Protein AF-A0A6P0XAT8-F1 (afdb_monomer_lite)

Radius of gyration: 13.43 Å; chains: 1; bounding box: 29×28×37 Å

Foldseek 3Di:
DDVVLVVLVVVLVVLVVDPVNQVLLVVLCVVLVNVVPDDPVNLSVQLSVVVVVCVVVVDDDPDPNVVSSVSSSVSSVVVSVVVVVVD

Secondary structure (DSSP, 8-state):
--HHHHHHHHHHHHHHH-HHHHHHHHHHHHHTT-TTT--HHHHHHHHHHHHHHHHHTT---S-HHHHHHHHHHHHHHHHHHHHHH--

pLDDT: mean 92.23, std 8.08, range [50.97, 97.88]

Sequence (87 aa):
MNDFDRELNSKIHRMLESRYFLEFIDKKLKQFKLYSYYDVMDLVVKAREITLEKIRSGKIVENFDAWFKTICFNVIRNFAKKTKSQN

Structure (mmCIF, N/CA/C/O backbone):
data_AF-A0A6P0XAT8-F1
#
_entry.id   AF-A0A6P0XAT8-F1
#
loop_
_atom_site.group_PDB
_atom_site.id
_atom_site.type_symbol
_atom_site.label_atom_id
_atom_site.label_alt_id
_atom_site.label_comp_id
_atom_site.label_asym_id
_atom_site.label_entity_id
_atom_site.label_seq_id
_atom_site.pdbx_PDB_ins_code
_atom_site.Cartn_x
_atom_site.Cartn_y
_atom_site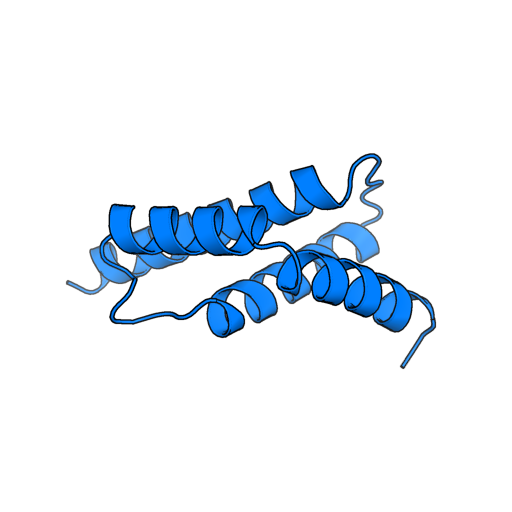.Cartn_z
_atom_site.occupancy
_atom_site.B_iso_or_equiv
_atom_site.auth_seq_id
_atom_site.auth_comp_id
_atom_site.auth_asym_id
_atom_site.auth_atom_id
_atom_site.pdbx_PDB_model_num
ATOM 1 N N . MET A 1 1 ? -7.579 -6.574 -21.201 1.00 60.50 1 MET A N 1
ATOM 2 C CA . MET A 1 1 ? -6.638 -6.058 -20.183 1.00 60.50 1 MET A CA 1
ATOM 3 C C . MET A 1 1 ? -5.300 -5.878 -20.875 1.00 60.50 1 MET A C 1
ATOM 5 O O . MET A 1 1 ? -4.884 -6.821 -21.534 1.00 60.50 1 MET A O 1
ATOM 9 N N . ASN A 1 2 ? -4.708 -4.680 -20.858 1.00 82.38 2 ASN A N 1
ATOM 10 C CA . ASN A 1 2 ? -3.439 -4.458 -21.563 1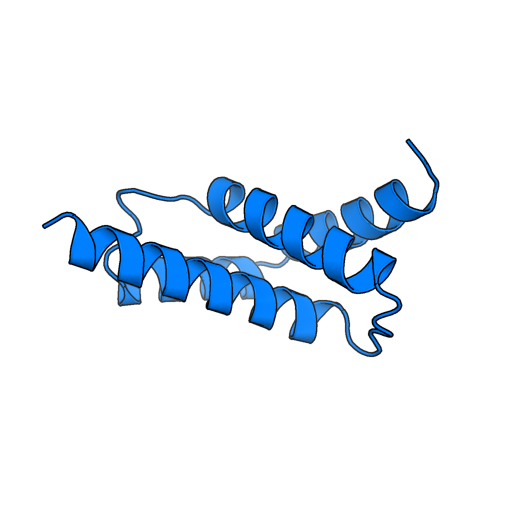.00 82.38 2 ASN A CA 1
ATOM 11 C C . ASN A 1 2 ? -2.281 -5.150 -20.811 1.00 82.38 2 ASN A C 1
ATOM 13 O O . ASN A 1 2 ? -2.410 -5.465 -19.624 1.00 82.38 2 ASN A O 1
ATOM 17 N N . ASP A 1 3 ? -1.168 -5.424 -21.498 1.00 83.50 3 ASP A N 1
ATOM 18 C CA . ASP A 1 3 ? -0.028 -6.148 -20.907 1.00 83.50 3 ASP A CA 1
ATOM 19 C C . ASP A 1 3 ? 0.537 -5.444 -19.665 1.00 83.50 3 ASP A C 1
ATOM 21 O O . ASP A 1 3 ? 0.982 -6.099 -18.723 1.00 83.50 3 ASP A O 1
ATOM 25 N N . PHE A 1 4 ? 0.429 -4.117 -19.624 1.00 83.00 4 PHE A N 1
ATOM 26 C CA . PHE A 1 4 ? 0.859 -3.294 -18.502 1.00 83.00 4 PHE A CA 1
ATOM 27 C C . PHE A 1 4 ? 0.033 -3.531 -17.227 1.00 83.00 4 PHE A C 1
ATOM 29 O O . PHE A 1 4 ? 0.589 -3.763 -16.153 1.00 83.00 4 PHE A O 1
ATOM 36 N N . ASP A 1 5 ? -1.299 -3.530 -17.333 1.00 87.62 5 ASP A N 1
ATOM 37 C CA . ASP A 1 5 ? -2.189 -3.836 -16.213 1.00 87.62 5 ASP A CA 1
ATOM 38 C C . ASP A 1 5 ? -1.919 -5.257 -15.694 1.00 87.62 5 ASP A C 1
ATOM 40 O O . ASP A 1 5 ? -2.014 -5.505 -14.489 1.00 87.62 5 ASP A O 1
ATOM 44 N N . ARG A 1 6 ? -1.578 -6.195 -16.594 1.00 90.06 6 ARG A N 1
ATOM 45 C CA . ARG A 1 6 ? -1.241 -7.580 -16.231 1.00 90.06 6 ARG A CA 1
ATOM 46 C C . ARG A 1 6 ? 0.071 -7.637 -15.452 1.00 90.06 6 ARG A C 1
ATOM 48 O O . ARG A 1 6 ? 0.118 -8.288 -14.411 1.00 90.06 6 ARG A O 1
ATOM 55 N N . GLU A 1 7 ? 1.106 -6.941 -15.916 1.00 92.00 7 GLU A N 1
ATOM 56 C CA . GLU A 1 7 ? 2.399 -6.874 -15.229 1.00 92.00 7 GLU A CA 1
ATOM 57 C C . GLU A 1 7 ? 2.263 -6.249 -13.835 1.00 92.00 7 GLU A C 1
ATOM 59 O O . GLU A 1 7 ? 2.752 -6.809 -12.850 1.00 92.00 7 GLU A O 1
ATOM 64 N N . LEU A 1 8 ? 1.544 -5.127 -13.723 1.00 91.88 8 LEU A N 1
ATOM 65 C CA . LEU A 1 8 ? 1.291 -4.494 -12.431 1.00 91.88 8 LEU A CA 1
ATOM 66 C C . LEU A 1 8 ? 0.563 -5.447 -11.479 1.00 91.88 8 LEU A C 1
ATOM 68 O O . LEU A 1 8 ? 0.973 -5.601 -10.327 1.00 91.88 8 LEU A O 1
ATOM 72 N N . ASN A 1 9 ? -0.494 -6.106 -11.955 1.00 93.12 9 ASN A N 1
ATOM 73 C CA . ASN A 1 9 ? -1.243 -7.057 -11.142 1.00 93.12 9 ASN A CA 1
ATOM 74 C C . ASN A 1 9 ? -0.371 -8.236 -10.698 1.00 93.12 9 ASN A C 1
ATOM 76 O O . ASN A 1 9 ? -0.473 -8.648 -9.547 1.00 93.12 9 ASN A O 1
ATOM 80 N N . SER A 1 10 ? 0.525 -8.731 -11.555 1.00 94.88 10 SER A N 1
ATOM 81 C CA . SER A 1 10 ? 1.478 -9.783 -11.190 1.00 94.88 10 SER A CA 1
ATOM 82 C C . SER A 1 10 ? 2.432 -9.338 -10.077 1.00 94.88 10 SER A C 1
ATOM 84 O O . SER A 1 10 ? 2.660 -10.096 -9.134 1.00 94.88 10 SER A O 1
ATOM 86 N N . LYS A 1 11 ? 2.955 -8.104 -10.133 1.00 95.31 11 LYS A N 1
ATOM 87 C CA . LYS A 1 11 ? 3.832 -7.561 -9.079 1.00 95.31 11 LYS A CA 1
ATOM 88 C C . LYS A 1 11 ? 3.090 -7.376 -7.755 1.00 95.31 11 LYS A C 1
ATOM 90 O O . LYS A 1 11 ? 3.625 -7.710 -6.700 1.00 95.31 11 LYS A O 1
ATOM 95 N N . ILE A 1 12 ? 1.853 -6.880 -7.802 1.00 95.56 12 ILE A N 1
ATOM 96 C CA . ILE A 1 12 ? 1.000 -6.737 -6.613 1.00 95.56 12 ILE A CA 1
ATOM 97 C C . ILE A 1 12 ? 0.649 -8.109 -6.028 1.00 95.56 12 ILE A C 1
ATOM 99 O O . ILE A 1 12 ? 0.691 -8.274 -4.813 1.00 95.56 12 ILE A O 1
ATOM 103 N N . HIS A 1 13 ? 0.351 -9.100 -6.867 1.00 95.81 13 HIS A N 1
ATOM 104 C CA . HIS A 1 13 ? 0.067 -10.458 -6.411 1.00 95.81 13 HIS A CA 1
ATOM 105 C C . HIS A 1 13 ? 1.262 -11.058 -5.658 1.00 95.81 13 HIS A C 1
ATOM 107 O O . HIS A 1 13 ? 1.103 -11.498 -4.525 1.00 95.81 13 HIS A O 1
ATOM 113 N N . ARG A 1 14 ? 2.479 -10.929 -6.204 1.00 96.44 14 ARG A N 1
ATOM 114 C CA . ARG A 1 14 ? 3.717 -11.331 -5.515 1.00 96.44 14 ARG A CA 1
ATOM 115 C C . ARG A 1 14 ? 3.896 -10.632 -4.161 1.00 96.44 14 ARG A C 1
ATOM 117 O O . ARG A 1 14 ? 4.359 -11.234 -3.197 1.00 96.44 14 ARG A O 1
ATOM 124 N N . MET A 1 15 ? 3.539 -9.350 -4.070 1.00 95.69 15 MET A N 1
ATOM 125 C CA . MET A 1 15 ? 3.569 -8.615 -2.800 1.00 95.69 15 MET A CA 1
ATOM 126 C C . MET A 1 15 ? 2.567 -9.184 -1.789 1.00 95.69 15 MET A C 1
ATOM 128 O O . MET A 1 15 ? 2.891 -9.276 -0.609 1.00 95.69 15 MET A O 1
ATOM 132 N N . LEU A 1 16 ? 1.378 -9.593 -2.236 1.00 95.69 16 LEU A N 1
ATOM 133 C CA . LEU A 1 16 ? 0.356 -10.209 -1.385 1.00 95.69 16 LEU A CA 1
ATOM 134 C C . LEU A 1 16 ? 0.753 -11.601 -0.875 1.00 95.69 16 LEU A C 1
ATOM 136 O O . LEU A 1 16 ? 0.307 -11.991 0.197 1.00 95.69 16 LEU A O 1
ATOM 140 N N . GLU A 1 17 ? 1.626 -12.320 -1.579 1.00 96.44 17 GLU A N 1
ATOM 141 C CA . GLU A 1 17 ? 2.215 -13.578 -1.095 1.00 96.44 17 GLU A CA 1
ATOM 142 C C . GLU A 1 17 ? 3.329 -13.351 -0.054 1.00 96.44 17 GLU A C 1
ATOM 144 O O . GLU A 1 17 ? 3.708 -14.258 0.691 1.00 96.44 17 GLU A O 1
ATOM 149 N N . SER A 1 18 ? 3.864 -12.129 0.040 1.00 96.25 18 SER A N 1
ATOM 150 C CA . SER A 1 18 ? 4.938 -11.798 0.973 1.00 96.25 18 SER A CA 1
ATOM 151 C C . SER A 1 18 ? 4.413 -11.587 2.391 1.00 96.25 18 SER A C 1
ATOM 153 O O . SER A 1 18 ? 3.848 -10.543 2.727 1.00 96.25 18 SER A O 1
ATOM 155 N N . ARG A 1 19 ? 4.715 -12.537 3.283 1.00 96.44 19 ARG A N 1
ATOM 156 C CA . ARG A 1 19 ? 4.413 -12.427 4.721 1.00 96.44 19 ARG A CA 1
ATOM 157 C C . ARG A 1 19 ? 4.957 -11.137 5.341 1.00 96.44 19 ARG A C 1
ATOM 159 O O . ARG A 1 19 ? 4.258 -10.487 6.111 1.00 96.44 19 ARG A O 1
ATOM 166 N N . TYR A 1 20 ? 6.164 -10.720 4.957 1.00 95.94 20 TYR A N 1
ATOM 167 C CA . TYR A 1 20 ? 6.768 -9.472 5.435 1.00 95.94 20 TYR A CA 1
ATOM 168 C C . TYR A 1 20 ? 5.957 -8.231 5.035 1.00 95.94 20 TYR A C 1
ATOM 170 O O . TYR A 1 20 ? 5.824 -7.283 5.814 1.00 95.94 20 TYR A O 1
ATOM 178 N N . PHE A 1 21 ? 5.413 -8.216 3.816 1.00 96.25 21 PHE A N 1
ATOM 179 C CA . PHE A 1 21 ? 4.545 -7.132 3.372 1.00 96.25 21 PHE A CA 1
ATOM 180 C C . PHE A 1 21 ? 3.229 -7.124 4.155 1.00 96.25 21 PHE A C 1
ATOM 182 O O . PHE A 1 21 ? 2.847 -6.076 4.678 1.00 96.25 21 PHE A O 1
ATOM 189 N N . LEU A 1 22 ? 2.582 -8.282 4.300 1.00 96.44 22 LEU A N 1
ATOM 190 C CA . LEU A 1 22 ? 1.325 -8.406 5.041 1.00 96.44 22 LEU A CA 1
ATOM 191 C C . LEU A 1 22 ? 1.477 -7.989 6.511 1.00 96.44 22 LEU A C 1
ATOM 193 O O . LEU A 1 22 ? 0.691 -7.180 7.003 1.00 96.44 22 LEU A O 1
ATOM 197 N N . GLU A 1 23 ? 2.528 -8.452 7.193 1.00 96.25 23 GLU A N 1
ATOM 198 C CA . GLU A 1 23 ? 2.838 -8.064 8.577 1.00 96.25 23 GLU A CA 1
ATOM 199 C C . GLU A 1 23 ? 3.109 -6.560 8.704 1.00 96.25 23 GLU A C 1
ATOM 201 O O . GLU A 1 23 ? 2.711 -5.924 9.684 1.00 96.25 23 GLU A O 1
ATOM 206 N N . PHE A 1 24 ? 3.752 -5.954 7.700 1.00 96.06 24 PHE A N 1
ATOM 207 C CA . PHE A 1 24 ? 3.922 -4.507 7.664 1.00 96.06 24 PHE A CA 1
ATOM 208 C C . PHE A 1 24 ? 2.575 -3.780 7.582 1.00 96.06 24 PHE A C 1
ATOM 210 O O . PHE A 1 24 ? 2.373 -2.823 8.333 1.00 96.06 24 PHE A O 1
ATOM 217 N N . ILE A 1 25 ? 1.660 -4.214 6.711 1.00 96.62 25 ILE A N 1
ATOM 218 C CA . ILE A 1 25 ? 0.333 -3.601 6.584 1.00 96.62 25 ILE A CA 1
ATOM 219 C C . ILE A 1 25 ? -0.467 -3.755 7.877 1.00 96.62 25 ILE A C 1
ATOM 221 O O . ILE A 1 25 ? -0.935 -2.749 8.412 1.00 96.62 25 ILE A O 1
ATOM 225 N N . ASP A 1 26 ? -0.553 -4.968 8.422 1.00 95.50 26 ASP A N 1
ATOM 226 C CA . ASP A 1 26 ? -1.275 -5.252 9.666 1.00 95.50 26 ASP A CA 1
ATOM 227 C C . ASP A 1 26 ? -0.757 -4.391 10.829 1.00 95.50 26 ASP A C 1
ATOM 229 O O . ASP A 1 26 ? -1.524 -3.694 11.503 1.00 95.50 26 ASP A O 1
ATOM 233 N N . LYS A 1 27 ? 0.571 -4.318 10.999 1.00 96.19 27 LYS A N 1
ATOM 234 C CA . LYS A 1 27 ? 1.198 -3.461 12.014 1.00 96.19 27 LYS A CA 1
ATOM 235 C C . LYS A 1 27 ? 0.805 -1.994 11.846 1.00 96.19 27 LYS A C 1
ATOM 237 O O . LYS A 1 27 ? 0.582 -1.300 12.840 1.00 96.19 27 LYS A O 1
ATOM 242 N N . LYS A 1 28 ? 0.730 -1.493 10.610 1.00 96.44 28 LYS A N 1
ATOM 243 C CA . LYS A 1 28 ? 0.347 -0.101 10.339 1.00 96.44 28 LYS A CA 1
ATOM 244 C C . LYS A 1 28 ? -1.141 0.146 10.565 1.00 96.44 28 LYS A C 1
ATOM 246 O O . LYS A 1 28 ? -1.472 1.148 11.194 1.00 96.44 28 LYS A O 1
ATOM 251 N N . LEU A 1 29 ? -2.023 -0.758 10.151 1.00 95.62 29 LEU A N 1
ATOM 252 C CA . LEU A 1 29 ? -3.457 -0.648 10.430 1.00 95.62 29 LEU A CA 1
ATOM 253 C C . LEU A 1 29 ? -3.732 -0.635 11.940 1.00 95.62 29 LEU A C 1
ATOM 255 O O . LEU A 1 29 ? -4.459 0.235 12.424 1.00 95.62 29 LEU A O 1
ATOM 259 N N . LYS A 1 30 ? -3.076 -1.513 12.709 1.00 94.88 30 LYS A N 1
ATOM 260 C CA . LYS A 1 30 ? -3.142 -1.518 14.181 1.00 94.88 30 LYS A CA 1
ATOM 261 C C . LYS A 1 30 ? -2.614 -0.222 14.792 1.00 94.88 30 LYS A C 1
ATOM 263 O O . LYS A 1 30 ? -3.287 0.365 15.636 1.00 94.88 30 LYS A O 1
ATOM 268 N N . GLN A 1 31 ? -1.465 0.274 14.321 1.00 95.06 31 GLN A N 1
ATOM 269 C CA . GLN A 1 31 ? -0.866 1.528 14.797 1.00 95.06 31 GLN A CA 1
ATOM 270 C C . GLN A 1 31 ? -1.831 2.722 14.685 1.00 95.06 31 GLN A C 1
ATOM 272 O O . GLN A 1 31 ? -1.855 3.574 15.571 1.00 95.06 31 GLN A O 1
ATOM 277 N N . PHE A 1 32 ? -2.629 2.788 13.616 1.00 94.50 32 PHE A N 1
ATOM 278 C CA . PHE A 1 32 ? -3.596 3.868 13.399 1.00 94.50 32 PHE A CA 1
ATOM 279 C C . PHE A 1 32 ? -5.021 3.545 13.876 1.00 94.50 32 PHE A C 1
ATOM 281 O O . PHE A 1 32 ? -5.917 4.350 13.637 1.00 94.50 32 PHE A O 1
ATOM 288 N N . LYS A 1 33 ? -5.238 2.412 14.564 1.00 94.06 33 LYS A N 1
ATOM 289 C CA . LYS A 1 33 ? -6.568 1.925 14.988 1.00 94.06 33 LYS A CA 1
ATOM 290 C C . LYS A 1 33 ? -7.564 1.792 13.822 1.00 94.06 33 LYS A C 1
ATOM 292 O O . LYS A 1 33 ? -8.748 2.064 13.967 1.00 94.06 33 LYS A O 1
ATOM 297 N N . LEU A 1 34 ? -7.060 1.378 12.661 1.00 94.00 34 LEU A N 1
ATOM 298 C CA . LEU A 1 34 ? -7.823 1.225 11.420 1.00 94.00 34 LEU A CA 1
ATOM 299 C C . LEU A 1 34 ? -8.256 -0.218 11.136 1.00 94.00 34 LEU A C 1
ATOM 301 O O . LEU A 1 34 ? -9.065 -0.440 10.244 1.00 94.00 34 LEU A O 1
ATOM 305 N N . TYR A 1 35 ? -7.731 -1.187 11.888 1.00 90.69 35 TYR A N 1
ATOM 306 C CA . TYR A 1 35 ? -7.938 -2.624 11.664 1.00 90.69 35 TYR A CA 1
ATOM 307 C C . TYR A 1 35 ? -9.405 -3.083 11.762 1.00 90.69 35 TYR A C 1
ATOM 309 O O . TYR A 1 35 ? -9.738 -4.150 11.266 1.00 90.69 35 TYR A O 1
ATOM 317 N N . SER A 1 36 ? -10.276 -2.301 12.409 1.00 89.69 36 SER A N 1
ATOM 318 C CA . SER A 1 36 ? -11.719 -2.563 12.493 1.00 89.69 36 SER A CA 1
ATOM 319 C C . SER A 1 36 ? -12.519 -1.978 11.324 1.00 89.69 36 SER A C 1
ATOM 321 O O . SER A 1 36 ? -13.720 -2.207 11.251 1.00 89.69 36 SER A O 1
ATOM 323 N N . TYR A 1 37 ? -11.884 -1.189 10.451 1.00 90.31 37 TYR A N 1
ATOM 324 C CA . TYR A 1 37 ? -12.547 -0.445 9.372 1.00 90.31 37 TYR A CA 1
ATOM 325 C C . TYR A 1 37 ? -12.027 -0.793 7.981 1.00 90.31 37 TYR A C 1
ATOM 327 O O . TYR A 1 37 ? -12.752 -0.616 7.008 1.00 90.31 37 TYR A O 1
ATOM 335 N N . TYR A 1 38 ? -10.770 -1.222 7.887 1.00 93.06 38 TYR A N 1
ATOM 336 C CA . TYR A 1 38 ? -10.104 -1.485 6.621 1.00 93.06 38 TYR A CA 1
ATOM 337 C C . TYR A 1 38 ? -9.286 -2.760 6.719 1.00 93.06 38 TYR A C 1
ATOM 339 O O . TYR A 1 38 ? -8.563 -2.961 7.702 1.00 93.06 38 TYR A O 1
ATOM 347 N N . ASP A 1 39 ? -9.341 -3.565 5.666 1.00 92.12 39 ASP A N 1
ATOM 348 C CA . ASP A 1 39 ? -8.474 -4.722 5.503 1.00 92.12 39 ASP A CA 1
ATOM 349 C C . ASP A 1 39 ? -7.326 -4.461 4.505 1.00 92.12 39 ASP A C 1
ATOM 351 O O . ASP A 1 39 ? -7.100 -3.351 4.004 1.00 92.12 39 ASP A O 1
ATOM 355 N N . VAL A 1 40 ? -6.527 -5.500 4.256 1.00 93.12 40 VAL A N 1
ATOM 356 C CA . VAL A 1 40 ? -5.398 -5.435 3.318 1.00 93.12 40 VAL A CA 1
ATOM 357 C C . VAL A 1 40 ? -5.878 -5.207 1.879 1.00 93.12 40 VAL A C 1
ATOM 359 O O . VAL A 1 40 ? -5.205 -4.508 1.119 1.00 93.12 40 VAL A O 1
ATOM 362 N N . MET A 1 41 ? -7.024 -5.765 1.491 1.00 93.81 41 MET A N 1
ATOM 363 C CA . MET A 1 41 ? -7.546 -5.662 0.129 1.00 93.81 41 MET A CA 1
ATOM 364 C C . MET A 1 41 ? -8.089 -4.263 -0.152 1.00 93.81 41 MET A C 1
ATOM 366 O O . MET A 1 41 ? -7.772 -3.701 -1.204 1.00 93.81 41 MET A O 1
ATOM 370 N N . ASP A 1 42 ? -8.796 -3.651 0.802 1.00 92.56 42 ASP A N 1
ATOM 371 C CA . ASP A 1 42 ? -9.219 -2.249 0.733 1.00 92.56 42 ASP A CA 1
ATOM 372 C C . ASP A 1 42 ? -8.035 -1.336 0.424 1.00 92.56 42 ASP A C 1
ATOM 374 O O . ASP A 1 42 ? -8.080 -0.484 -0.471 1.00 92.56 42 ASP A O 1
ATOM 378 N N . LEU A 1 43 ? -6.944 -1.549 1.156 1.00 94.94 43 LEU A N 1
ATOM 379 C CA . LEU A 1 43 ? -5.714 -0.803 0.993 1.00 94.94 43 LEU A CA 1
ATOM 380 C C . LEU A 1 43 ? -5.078 -1.029 -0.383 1.00 94.94 43 LEU A C 1
ATOM 382 O O . LEU A 1 43 ? -4.674 -0.067 -1.043 1.00 94.94 43 LEU A O 1
ATOM 386 N N . VAL A 1 44 ? -4.957 -2.287 -0.804 1.00 94.88 44 VAL A N 1
ATOM 387 C CA . VAL A 1 44 ? -4.261 -2.660 -2.040 1.00 94.88 44 VAL A CA 1
ATOM 388 C C . VAL A 1 44 ? -5.007 -2.177 -3.278 1.00 94.88 44 VAL A C 1
ATOM 390 O O . VAL A 1 44 ? -4.355 -1.715 -4.213 1.00 94.88 44 VAL A O 1
ATOM 393 N N . VAL A 1 45 ? -6.344 -2.176 -3.276 1.00 95.56 45 VAL A N 1
ATOM 394 C CA . VAL A 1 45 ? -7.135 -1.601 -4.378 1.00 95.56 45 VAL A CA 1
ATOM 395 C C . VAL A 1 45 ? -6.818 -0.114 -4.552 1.00 95.56 45 VAL A C 1
ATOM 397 O O . VAL A 1 45 ? -6.488 0.316 -5.657 1.00 95.56 45 VAL A O 1
ATOM 400 N N . LYS A 1 46 ? -6.819 0.665 -3.463 1.00 96.69 46 LYS A N 1
ATOM 401 C CA . LYS A 1 46 ? -6.546 2.113 -3.536 1.00 96.69 46 LYS A CA 1
ATOM 402 C C . LYS A 1 46 ? -5.086 2.390 -3.888 1.00 96.69 46 LYS A C 1
ATOM 404 O O . LYS A 1 46 ? -4.787 3.295 -4.663 1.00 96.69 46 LYS A O 1
ATOM 409 N N . ALA A 1 47 ? -4.159 1.593 -3.357 1.00 97.06 47 ALA A N 1
ATOM 410 C CA . ALA A 1 47 ? -2.748 1.698 -3.711 1.00 97.06 47 ALA A CA 1
ATOM 411 C C . ALA A 1 47 ? -2.515 1.398 -5.201 1.00 97.06 47 ALA A C 1
ATOM 413 O O . ALA A 1 47 ? -1.767 2.122 -5.855 1.00 97.06 47 ALA A O 1
ATOM 414 N N . ARG A 1 48 ? -3.195 0.387 -5.758 1.00 96.25 48 ARG A N 1
ATOM 415 C CA . ARG A 1 48 ? -3.137 0.038 -7.184 1.00 96.25 48 ARG A CA 1
ATOM 416 C C . ARG A 1 48 ? -3.610 1.183 -8.074 1.00 96.25 48 ARG A C 1
ATOM 418 O O . ARG A 1 48 ? -2.940 1.478 -9.058 1.00 96.25 48 ARG A O 1
ATOM 425 N N . GLU A 1 49 ? -4.732 1.819 -7.743 1.00 95.88 49 GLU A N 1
ATOM 426 C CA . GLU A 1 49 ? -5.263 2.969 -8.492 1.00 95.88 49 GLU A CA 1
ATOM 427 C C . GLU A 1 49 ? -4.241 4.111 -8.560 1.00 95.88 49 GLU A C 1
ATOM 429 O O . GLU A 1 49 ? -3.920 4.594 -9.646 1.00 95.88 49 GLU A O 1
ATOM 434 N N . ILE A 1 50 ? -3.643 4.465 -7.418 1.00 96.12 50 ILE A N 1
ATOM 435 C CA . ILE A 1 50 ? -2.601 5.499 -7.340 1.00 96.12 50 ILE A CA 1
ATOM 436 C C . ILE A 1 50 ? -1.364 5.090 -8.145 1.00 96.12 50 ILE A C 1
ATOM 438 O O . ILE A 1 50 ? -0.788 5.900 -8.870 1.00 96.12 50 ILE A O 1
ATOM 442 N N . THR A 1 51 ? -0.929 3.835 -8.024 1.00 95.31 51 THR A N 1
ATOM 443 C CA . THR A 1 51 ? 0.219 3.320 -8.775 1.00 95.31 51 THR A CA 1
ATOM 444 C C . THR A 1 51 ? -0.018 3.397 -10.283 1.00 95.31 51 THR A C 1
ATOM 446 O O . THR A 1 51 ? 0.864 3.866 -11.003 1.00 95.31 51 THR A O 1
ATOM 449 N N . LEU A 1 52 ? -1.204 3.004 -10.757 1.00 94.19 52 LEU A N 1
ATOM 450 C CA . LEU A 1 52 ? -1.592 3.122 -12.163 1.00 94.19 52 LEU A CA 1
ATOM 451 C C . LEU A 1 52 ? -1.539 4.570 -12.643 1.00 94.19 52 LEU A C 1
ATOM 453 O O . LEU A 1 52 ? -0.950 4.841 -13.686 1.00 94.19 52 LEU A O 1
ATOM 457 N N . GLU A 1 53 ? -2.123 5.497 -11.885 1.00 94.69 53 GLU A N 1
ATOM 458 C CA . GLU A 1 53 ? -2.126 6.922 -12.218 1.00 94.69 53 GLU A CA 1
ATOM 459 C C . GLU A 1 53 ? -0.698 7.474 -12.339 1.00 94.69 53 GLU A C 1
ATOM 461 O O . GLU A 1 53 ? -0.356 8.108 -13.336 1.00 94.69 53 GLU A O 1
ATOM 466 N N . LYS A 1 54 ? 0.171 7.171 -11.365 1.00 93.69 54 LYS A N 1
ATOM 467 C CA . LYS A 1 54 ? 1.563 7.644 -11.358 1.00 93.69 54 LYS A CA 1
ATOM 468 C C . LYS A 1 54 ? 2.375 7.086 -12.520 1.00 93.69 54 LYS A C 1
ATOM 470 O O . LYS A 1 54 ? 3.165 7.816 -13.112 1.00 93.69 54 LYS A O 1
ATOM 475 N N . ILE A 1 55 ? 2.208 5.812 -12.860 1.00 90.94 55 ILE A N 1
ATOM 476 C CA . ILE A 1 55 ? 2.944 5.241 -13.992 1.00 90.94 55 ILE A CA 1
ATOM 477 C C . ILE A 1 55 ? 2.412 5.807 -15.314 1.00 90.94 55 ILE A C 1
ATOM 479 O O . ILE A 1 55 ? 3.208 6.183 -16.172 1.00 90.94 55 ILE A O 1
ATOM 483 N N . ARG A 1 56 ? 1.088 5.969 -15.458 1.00 91.12 56 ARG A N 1
ATOM 484 C CA . ARG A 1 56 ? 0.488 6.645 -16.622 1.00 91.12 56 ARG A CA 1
ATOM 485 C C . ARG A 1 56 ? 0.973 8.088 -16.773 1.00 91.12 56 ARG A C 1
ATOM 487 O O . ARG A 1 56 ? 1.101 8.555 -17.897 1.00 91.12 56 ARG A O 1
ATOM 494 N N . SER A 1 57 ? 1.308 8.767 -15.674 1.00 93.50 57 SER A N 1
ATOM 495 C CA . SER A 1 57 ? 1.929 10.097 -15.693 1.00 93.50 57 SER A CA 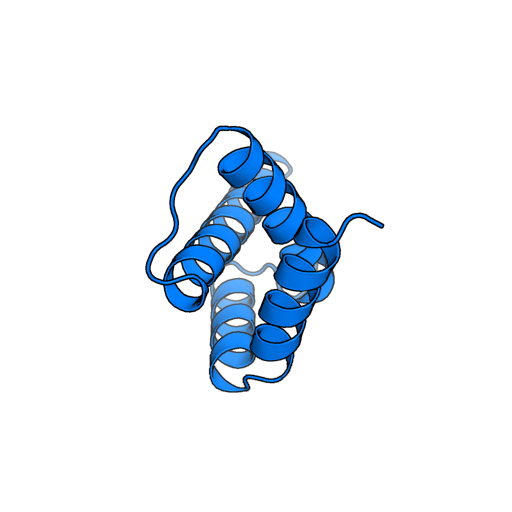1
ATOM 496 C C . SER A 1 57 ? 3.446 10.079 -15.950 1.00 93.50 57 SER A C 1
ATOM 498 O O . SER A 1 57 ? 4.116 11.074 -15.685 1.00 93.50 57 SER A O 1
ATOM 500 N N . GLY A 1 58 ? 4.018 8.954 -16.391 1.00 91.88 58 GLY A N 1
ATOM 501 C CA . GLY A 1 58 ? 5.437 8.831 -16.732 1.00 91.88 58 GLY A CA 1
ATOM 502 C C . GLY A 1 58 ? 6.374 8.586 -15.547 1.00 91.88 58 GLY A C 1
ATOM 503 O O . GLY A 1 58 ? 7.586 8.747 -15.683 1.00 91.88 58 GLY A O 1
ATOM 504 N N . LYS A 1 59 ? 5.865 8.204 -14.365 1.00 92.12 59 LYS A N 1
ATOM 505 C CA . LYS A 1 59 ? 6.738 7.866 -13.232 1.00 92.12 59 LYS A CA 1
ATOM 506 C C . LYS A 1 59 ? 7.552 6.610 -13.549 1.00 92.12 59 LYS A C 1
ATOM 508 O O . LYS A 1 59 ? 7.000 5.520 -13.665 1.00 92.12 59 LYS A O 1
ATOM 513 N N . ILE A 1 60 ? 8.872 6.761 -13.579 1.00 90.31 60 ILE A N 1
ATOM 514 C CA . ILE A 1 60 ? 9.817 5.641 -13.635 1.00 90.31 60 ILE A CA 1
ATOM 515 C C . ILE A 1 60 ? 10.004 5.077 -12.220 1.00 90.31 60 ILE A C 1
ATOM 517 O O . ILE A 1 60 ? 10.143 5.831 -11.248 1.00 90.31 60 ILE A O 1
ATOM 521 N N . VAL A 1 61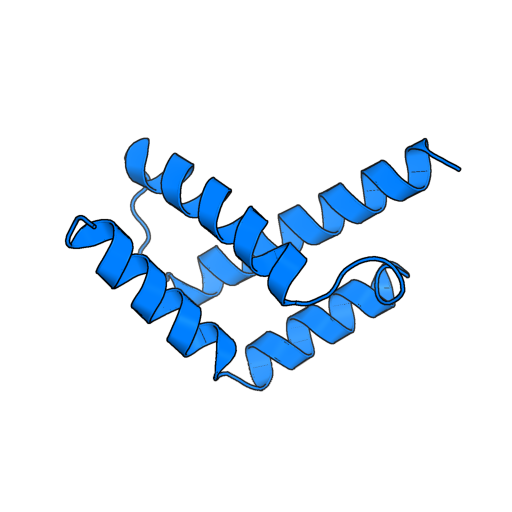 ? 9.960 3.749 -12.101 1.00 91.56 61 VAL A N 1
ATOM 522 C CA . VAL A 1 61 ? 10.008 3.016 -10.830 1.00 91.56 61 VAL A CA 1
ATOM 523 C C . VAL A 1 61 ? 11.121 1.978 -10.894 1.00 91.56 61 VAL A C 1
ATOM 525 O O . VAL A 1 61 ? 10.984 0.962 -11.565 1.00 91.56 61 VAL A O 1
ATOM 528 N N . GLU A 1 62 ? 12.205 2.226 -10.167 1.00 91.00 62 GLU A N 1
ATOM 529 C CA . GLU A 1 62 ? 13.370 1.332 -10.128 1.00 91.00 62 GLU A CA 1
ATOM 530 C C . GLU A 1 62 ? 13.158 0.159 -9.161 1.00 91.00 62 GLU A C 1
ATOM 532 O O . GLU A 1 62 ? 13.397 -0.995 -9.505 1.00 91.00 62 GLU A O 1
ATOM 537 N N . ASN A 1 63 ? 12.641 0.438 -7.958 1.00 95.19 63 ASN A N 1
ATOM 538 C CA . ASN A 1 63 ? 12.305 -0.575 -6.958 1.00 95.19 63 ASN A CA 1
ATOM 539 C C . ASN A 1 63 ? 10.800 -0.560 -6.677 1.00 95.19 63 ASN A C 1
ATOM 541 O O . ASN A 1 63 ? 10.307 0.214 -5.850 1.00 95.19 63 ASN A O 1
ATOM 545 N N . PHE A 1 64 ? 10.073 -1.423 -7.389 1.00 94.31 64 PHE A N 1
ATOM 546 C CA . PHE A 1 64 ? 8.619 -1.498 -7.286 1.00 94.31 64 PHE A CA 1
ATOM 547 C C . PHE A 1 64 ? 8.149 -1.837 -5.870 1.00 94.31 64 PHE A C 1
ATOM 549 O O . PHE A 1 64 ? 7.250 -1.172 -5.369 1.00 94.31 64 PHE A O 1
ATOM 556 N N . ASP A 1 65 ? 8.768 -2.808 -5.201 1.00 94.94 65 ASP A N 1
ATOM 557 C CA . ASP A 1 65 ? 8.295 -3.309 -3.906 1.00 94.94 65 ASP A CA 1
ATOM 558 C C . ASP A 1 65 ? 8.398 -2.229 -2.816 1.00 94.94 65 ASP A C 1
ATOM 560 O O . ASP A 1 65 ? 7.435 -1.961 -2.090 1.00 94.94 65 ASP A O 1
ATOM 564 N N . ALA A 1 66 ? 9.545 -1.543 -2.734 1.00 95.75 66 ALA A N 1
ATOM 565 C CA . ALA A 1 66 ? 9.755 -0.450 -1.782 1.00 95.75 66 ALA A CA 1
ATOM 566 C C . ALA A 1 66 ? 8.842 0.751 -2.075 1.00 95.75 66 ALA A C 1
ATOM 568 O O . ALA A 1 66 ? 8.282 1.373 -1.160 1.00 95.75 66 ALA A O 1
ATOM 569 N N . TRP A 1 67 ? 8.659 1.067 -3.357 1.00 97.00 67 TRP A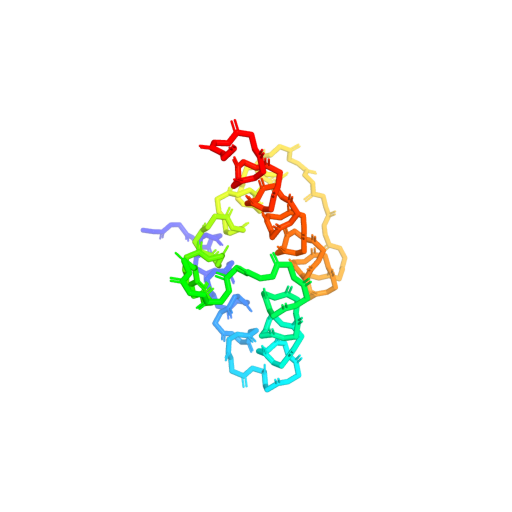 N 1
ATOM 570 C CA . TRP A 1 67 ? 7.797 2.164 -3.768 1.00 97.00 67 TRP A CA 1
ATOM 571 C C . TRP A 1 67 ? 6.322 1.856 -3.492 1.00 97.00 67 TRP A C 1
ATOM 573 O O . TRP A 1 67 ? 5.634 2.667 -2.872 1.00 97.00 67 TRP A O 1
ATOM 583 N N . PHE A 1 68 ? 5.845 0.662 -3.843 1.00 96.94 68 PHE A N 1
ATOM 584 C CA . PHE A 1 68 ? 4.472 0.230 -3.593 1.00 96.94 68 PHE A CA 1
ATOM 585 C C . PHE A 1 68 ? 4.160 0.192 -2.093 1.00 96.94 68 PHE A C 1
ATOM 587 O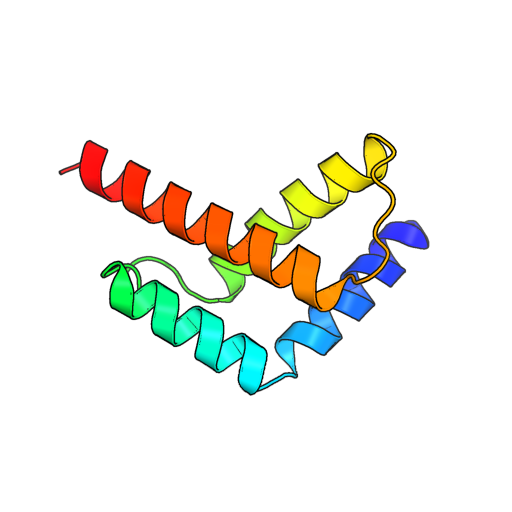 O . PHE A 1 68 ? 3.140 0.723 -1.658 1.00 96.94 68 PHE A O 1
ATOM 594 N N . LYS A 1 69 ? 5.092 -0.304 -1.268 1.00 96.88 69 LYS A N 1
ATOM 595 C CA . LYS A 1 69 ? 4.993 -0.242 0.198 1.00 96.88 69 LYS A CA 1
ATOM 596 C C . LYS A 1 69 ? 4.817 1.193 0.716 1.00 96.88 69 LYS A C 1
ATOM 598 O O . LYS A 1 69 ? 4.043 1.423 1.649 1.00 96.88 69 LYS A O 1
ATOM 603 N N . THR A 1 70 ? 5.487 2.163 0.093 1.00 97.19 70 THR A N 1
ATOM 604 C CA . THR A 1 70 ? 5.329 3.594 0.405 1.00 97.19 70 THR A CA 1
ATOM 605 C C . THR A 1 70 ? 3.947 4.115 0.006 1.00 97.19 70 THR A C 1
ATOM 607 O O . THR A 1 70 ? 3.316 4.826 0.791 1.00 97.19 70 THR A O 1
ATOM 610 N N . ILE A 1 71 ? 3.437 3.731 -1.169 1.00 97.81 71 ILE A N 1
ATOM 611 C CA . ILE A 1 71 ? 2.073 4.072 -1.600 1.00 97.81 71 ILE A CA 1
ATOM 612 C C . ILE A 1 71 ? 1.043 3.517 -0.608 1.00 97.81 71 ILE A C 1
ATOM 614 O O . ILE A 1 71 ? 0.217 4.282 -0.110 1.00 97.81 71 ILE A O 1
ATOM 618 N N . CYS A 1 72 ? 1.138 2.238 -0.234 1.00 97.88 72 CYS A N 1
ATOM 619 C CA . CYS A 1 72 ? 0.276 1.636 0.783 1.00 97.88 72 CYS A CA 1
ATOM 620 C C . CYS A 1 72 ? 0.337 2.408 2.109 1.00 97.88 72 CYS A C 1
ATOM 622 O O . CYS A 1 72 ? -0.693 2.771 2.674 1.00 97.88 72 CYS A O 1
ATOM 624 N N . PHE A 1 73 ? 1.530 2.744 2.602 1.00 97.25 73 PHE A N 1
ATOM 625 C CA . PHE A 1 73 ? 1.644 3.522 3.836 1.00 97.25 73 PHE A CA 1
ATOM 626 C C . PHE A 1 73 ? 0.975 4.904 3.738 1.00 97.25 73 PHE A C 1
ATOM 628 O O . PHE A 1 73 ? 0.315 5.339 4.685 1.00 97.25 73 PHE A O 1
ATOM 635 N N . ASN A 1 74 ? 1.084 5.580 2.593 1.00 97.50 74 ASN A N 1
ATOM 636 C CA . ASN A 1 74 ? 0.413 6.859 2.361 1.00 97.50 74 ASN A CA 1
ATOM 637 C C . ASN A 1 74 ? -1.114 6.719 2.342 1.00 97.50 74 ASN A C 1
ATOM 639 O O . ASN A 1 74 ? -1.805 7.560 2.919 1.00 97.50 74 ASN A O 1
ATOM 643 N N . VAL A 1 75 ? -1.645 5.646 1.750 1.00 97.44 75 VAL A N 1
ATOM 644 C CA . VAL A 1 75 ? -3.085 5.352 1.791 1.00 97.44 75 VAL A CA 1
ATOM 645 C C . VAL A 1 75 ? -3.554 5.123 3.232 1.00 97.44 75 VAL A C 1
ATOM 647 O O . VAL A 1 75 ? -4.518 5.763 3.648 1.00 97.44 75 VAL A O 1
ATOM 650 N N . ILE A 1 76 ? -2.829 4.334 4.036 1.00 97.00 76 ILE A N 1
ATOM 651 C CA . ILE A 1 76 ? -3.138 4.134 5.467 1.00 97.00 76 ILE A CA 1
ATOM 652 C C . ILE A 1 76 ? -3.165 5.475 6.215 1.00 97.00 76 ILE A C 1
ATOM 654 O O . ILE A 1 76 ? -4.087 5.750 6.983 1.00 97.00 76 ILE A O 1
ATOM 658 N N . ARG A 1 77 ? -2.177 6.350 5.980 1.00 96.00 77 ARG A N 1
ATOM 659 C CA . ARG A 1 77 ? -2.152 7.690 6.592 1.00 96.00 77 ARG A CA 1
ATOM 660 C C . ARG A 1 77 ? -3.360 8.530 6.185 1.00 96.00 77 ARG A C 1
ATOM 662 O O . ARG A 1 77 ? -3.877 9.280 7.010 1.00 96.00 77 ARG A O 1
ATOM 669 N N . ASN A 1 78 ? -3.801 8.427 4.934 1.00 94.94 78 ASN A N 1
ATOM 670 C CA . ASN A 1 78 ? -4.973 9.148 4.447 1.00 94.94 78 ASN A CA 1
ATOM 671 C C . ASN A 1 78 ? -6.268 8.613 5.062 1.00 94.94 78 ASN A C 1
ATOM 673 O O . ASN A 1 78 ? -7.104 9.419 5.464 1.00 94.94 78 ASN A O 1
ATOM 677 N N . PHE A 1 79 ? -6.413 7.295 5.208 1.00 94.12 79 PHE A N 1
ATOM 678 C CA . PHE A 1 79 ? -7.522 6.696 5.957 1.00 94.12 79 PHE A CA 1
ATOM 679 C C . PHE A 1 79 ? -7.550 7.214 7.395 1.00 94.12 79 PHE A C 1
ATOM 681 O O . PHE A 1 79 ? -8.558 7.764 7.821 1.00 94.12 79 PHE A O 1
ATOM 688 N N . ALA A 1 80 ? -6.411 7.187 8.092 1.00 93.56 80 ALA A N 1
ATOM 689 C CA . ALA A 1 80 ? -6.311 7.691 9.461 1.00 93.56 80 ALA A CA 1
ATOM 690 C C . ALA A 1 80 ? -6.709 9.172 9.586 1.00 93.56 80 ALA A C 1
ATOM 692 O O . ALA A 1 80 ? -7.353 9.557 10.559 1.00 93.56 80 ALA A O 1
ATOM 693 N N . LYS A 1 81 ? -6.336 10.015 8.613 1.00 92.56 81 LYS A N 1
ATOM 694 C CA . LYS A 1 81 ? -6.760 11.424 8.576 1.00 92.56 81 LYS A CA 1
ATOM 695 C C . LYS A 1 81 ? -8.273 11.552 8.403 1.00 92.56 81 LYS A C 1
ATOM 697 O O . LYS A 1 81 ? -8.884 12.314 9.140 1.00 92.56 81 LYS A O 1
ATOM 702 N N . LYS A 1 82 ? -8.870 10.799 7.474 1.00 88.69 82 LYS A N 1
ATOM 703 C CA . LYS A 1 82 ? -10.318 10.835 7.220 1.00 88.69 82 LYS A CA 1
ATOM 704 C C . LYS A 1 82 ? -11.119 10.374 8.437 1.00 88.69 82 LYS A C 1
ATOM 706 O O . LYS A 1 82 ? -12.027 11.086 8.844 1.00 88.69 82 LYS A O 1
ATOM 711 N N . THR A 1 83 ? -10.724 9.272 9.075 1.00 84.31 83 THR A N 1
ATOM 712 C CA . THR A 1 83 ? -11.388 8.768 10.289 1.00 84.31 83 THR A CA 1
ATOM 713 C C . THR A 1 83 ? -11.305 9.762 11.452 1.00 84.31 83 THR A C 1
ATOM 715 O O . THR A 1 83 ? -12.247 9.874 12.224 1.00 84.31 83 THR A O 1
ATOM 718 N N . LYS A 1 84 ? -10.210 10.529 11.573 1.00 76.44 84 LYS A N 1
ATOM 719 C CA . LYS A 1 84 ? -10.093 11.599 12.581 1.00 76.44 84 LYS A CA 1
ATOM 720 C C . LYS A 1 84 ? -10.959 12.823 12.298 1.00 76.44 84 LYS A C 1
ATOM 722 O O . LYS A 1 84 ? -11.277 13.532 13.234 1.00 76.44 84 LYS A O 1
ATOM 727 N N . SER A 1 85 ? -11.261 13.116 11.036 1.00 70.25 85 SER A N 1
ATOM 728 C CA . SER A 1 85 ? -12.102 14.261 10.661 1.00 70.25 85 SER A CA 1
ATOM 729 C C . SER A 1 85 ? -13.600 13.954 10.716 1.00 70.25 85 SER A C 1
ATOM 731 O O . SER A 1 85 ? -14.398 14.875 10.596 1.00 70.25 85 SER A O 1
ATOM 733 N N . GLN A 1 86 ? -13.977 12.679 10.835 1.00 59.28 86 GLN A N 1
ATOM 734 C CA . GLN A 1 86 ? -15.370 12.222 10.896 1.00 59.28 86 GLN A CA 1
ATOM 735 C C . GLN A 1 86 ? -15.857 11.924 12.325 1.00 59.28 86 GLN A C 1
ATOM 737 O O . GLN A 1 86 ? -17.044 11.662 12.498 1.00 59.28 86 GLN A O 1
ATOM 742 N N . ASN A 1 87 ? -14.958 11.978 13.314 1.00 50.97 87 ASN A N 1
ATOM 743 C CA . ASN A 1 87 ? -15.233 11.839 14.748 1.00 50.97 87 ASN A CA 1
ATOM 744 C C . ASN A 1 87 ? -14.976 13.168 15.455 1.00 50.97 87 ASN A C 1
ATOM 746 O O . ASN A 1 87 ? -15.660 13.423 16.468 1.00 50.97 87 ASN A O 1
#